Protein AF-H9FLK3-F1 (afdb_monomer_lite)

Secondary structure (DSSP, 8-state):
-EE-SS-EEEE-SS--SGGGS---TT-TTTEEESSBTTB----PPPSS-SS---PPP-HHHHHHHHHHHHHHHHHHHHHH-TTS-----HHHHHHHHHHHHHHHHTTTS---HHHHHHHHHHHTT---

pLDDT: mean 85.66, std 9.81, range [53.5, 97.75]

Structure (mmCIF, N/CA/C/O backbone):
data_AF-H9FLK3-F1
#
_entry.id   AF-H9FLK3-F1
#
loop_
_atom_site.group_PDB
_atom_site.id
_atom_site.type_symbol
_atom_site.label_atom_id
_atom_site.label_alt_id
_atom_site.label_comp_id
_atom_site.label_asym_id
_atom_site.label_entity_id
_atom_site.label_seq_id
_atom_site.pdbx_PDB_ins_code
_atom_site.Cartn_x
_atom_site.Cartn_y
_atom_site.Cartn_z
_atom_site.occupancy
_atom_site.B_iso_or_equiv
_atom_site.auth_seq_id
_atom_site.auth_comp_id
_atom_site.auth_asym_id
_atom_site.auth_atom_id
_atom_site.pdbx_PDB_model_num
ATOM 1 N N . CYS A 1 1 ? -4.091 -6.602 21.835 1.00 87.44 1 CYS A N 1
ATOM 2 C CA . CYS A 1 1 ? -5.437 -6.194 22.298 1.00 87.44 1 CYS A CA 1
ATOM 3 C C . CYS A 1 1 ? -6.094 -5.382 21.191 1.00 87.44 1 CYS A C 1
ATOM 5 O O . CYS A 1 1 ? -5.385 -4.910 20.310 1.00 87.44 1 CYS A O 1
ATOM 7 N N . LEU A 1 2 ? -7.417 -5.264 21.216 1.00 92.19 2 LEU A N 1
ATOM 8 C CA . LEU A 1 2 ? -8.193 -4.399 20.334 1.00 92.19 2 LEU A CA 1
ATOM 9 C C . LEU A 1 2 ? -8.807 -3.286 21.186 1.00 92.19 2 LEU A C 1
ATOM 11 O O . LEU A 1 2 ? -9.312 -3.566 22.271 1.00 92.19 2 LEU A O 1
ATOM 15 N N . ILE A 1 3 ? -8.723 -2.043 20.728 1.00 89.25 3 ILE A N 1
ATOM 16 C CA . ILE A 1 3 ? -9.211 -0.862 21.448 1.00 89.25 3 ILE A CA 1
ATOM 17 C C . ILE A 1 3 ? -10.303 -0.240 20.586 1.00 89.25 3 ILE A C 1
ATOM 19 O O . ILE A 1 3 ? -10.078 -0.005 19.401 1.00 89.25 3 ILE A O 1
ATOM 23 N N . GLY A 1 4 ? -11.475 -0.018 21.169 1.00 84.56 4 GLY A N 1
ATOM 24 C CA . GLY A 1 4 ? -12.587 0.676 20.529 1.00 84.56 4 GLY A CA 1
ATOM 25 C C . GLY A 1 4 ? -13.125 1.799 21.414 1.00 84.56 4 GLY A C 1
ATOM 26 O O . GLY A 1 4 ? -12.611 2.007 22.514 1.00 84.56 4 GLY A O 1
ATOM 27 N N . PRO A 1 5 ? -14.165 2.509 20.948 1.00 80.50 5 PRO A N 1
ATOM 28 C CA . PRO A 1 5 ? -14.713 3.668 21.653 1.00 80.50 5 PRO A CA 1
ATOM 29 C C . PRO A 1 5 ? -15.260 3.308 23.041 1.00 80.50 5 PRO A C 1
ATOM 31 O O . PRO A 1 5 ? -15.064 4.058 23.991 1.00 80.50 5 PRO A O 1
ATOM 34 N N . ASP A 1 6 ? -15.867 2.126 23.176 1.00 82.38 6 ASP A N 1
ATOM 35 C CA . ASP A 1 6 ? -16.583 1.734 24.396 1.00 82.38 6 ASP A CA 1
ATOM 36 C C . ASP A 1 6 ? -15.812 0.739 25.272 1.00 82.38 6 ASP A C 1
ATOM 38 O O . ASP A 1 6 ? -16.197 0.465 26.414 1.00 82.38 6 ASP A O 1
ATOM 42 N N . ASN A 1 7 ? -14.762 0.107 24.732 1.00 91.31 7 ASN A N 1
ATOM 43 C CA . ASN A 1 7 ? -14.047 -0.938 25.454 1.00 91.31 7 ASN A CA 1
ATOM 44 C C . ASN A 1 7 ? -12.645 -1.251 24.931 1.00 91.31 7 ASN A C 1
ATOM 46 O O . ASN A 1 7 ? -12.236 -0.866 23.838 1.00 91.31 7 ASN A O 1
ATOM 50 N N . ILE A 1 8 ? -11.930 -2.043 25.729 1.00 92.31 8 ILE A N 1
ATOM 51 C CA . ILE A 1 8 ? -10.670 -2.680 25.365 1.00 92.31 8 ILE A CA 1
ATOM 52 C C . ILE A 1 8 ? -10.887 -4.189 25.441 1.00 92.31 8 ILE A C 1
ATOM 54 O O . ILE A 1 8 ? -11.326 -4.707 26.466 1.00 92.31 8 ILE A O 1
ATOM 58 N N . TRP A 1 9 ? -10.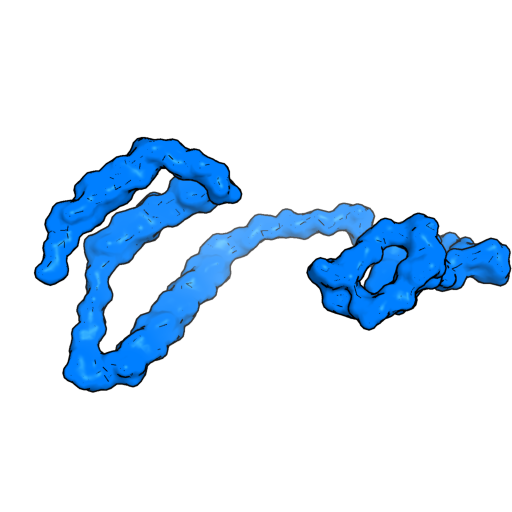542 -4.908 24.378 1.00 95.56 9 TRP A N 1
ATOM 59 C CA . TRP A 1 9 ? -10.644 -6.361 24.314 1.00 95.56 9 TRP A CA 1
ATOM 60 C C . TRP A 1 9 ? -9.265 -7.014 24.264 1.00 95.56 9 TRP A C 1
ATOM 62 O O . TRP A 1 9 ? -8.424 -6.745 23.399 1.00 95.56 9 TRP A O 1
ATOM 72 N N . PHE A 1 10 ? -9.028 -7.933 25.190 1.00 96.38 10 PHE A N 1
ATOM 73 C CA . PHE A 1 10 ? -7.855 -8.792 25.183 1.00 96.38 10 PHE A CA 1
ATOM 74 C C . PHE A 1 10 ? -8.127 -10.012 24.318 1.00 96.38 10 PHE A C 1
ATOM 76 O O . PHE A 1 10 ? -9.140 -10.693 24.483 1.00 96.38 10 PHE A O 1
ATOM 83 N N . ASN A 1 11 ? -7.203 -10.281 23.401 1.00 96.69 11 ASN A N 1
ATOM 84 C CA . ASN A 1 11 ? -7.248 -11.482 22.590 1.00 96.69 11 ASN A CA 1
ATOM 85 C C . ASN A 1 11 ? -6.924 -12.688 23.483 1.00 96.69 11 ASN A C 1
ATOM 87 O O . ASN A 1 11 ? -5.840 -12.737 24.061 1.00 96.69 11 ASN A O 1
ATOM 91 N N . ILE A 1 12 ? -7.858 -13.631 23.594 1.00 96.31 12 ILE A N 1
ATOM 92 C CA . ILE A 1 12 ? -7.680 -14.904 24.315 1.00 96.31 12 ILE A CA 1
ATOM 93 C C . ILE A 1 12 ? -7.750 -16.110 23.364 1.00 96.31 12 ILE A C 1
ATOM 95 O O . ILE A 1 12 ? -7.899 -17.252 23.794 1.00 96.31 12 ILE A O 1
ATOM 99 N N . GLN A 1 13 ? -7.658 -15.856 22.057 1.00 95.75 13 GLN A N 1
ATOM 100 C CA . GLN A 1 13 ? -7.558 -16.880 21.023 1.00 95.75 13 GLN A CA 1
ATOM 101 C C . GLN A 1 13 ? -6.189 -17.568 21.069 1.00 95.75 13 GLN A C 1
ATOM 103 O O . GLN A 1 13 ? -5.234 -17.071 21.660 1.00 95.75 13 GLN A O 1
ATOM 108 N N . ARG A 1 14 ? -6.069 -18.708 20.379 1.00 95.31 14 ARG A N 1
ATOM 109 C CA . ARG A 1 14 ? -4.802 -19.450 20.268 1.00 95.31 14 ARG A CA 1
ATOM 110 C C . ARG A 1 14 ? -3.700 -18.669 19.540 1.00 95.31 14 ARG A C 1
ATOM 112 O O . ARG A 1 14 ? -2.525 -18.918 19.787 1.00 95.31 14 ARG A O 1
ATOM 119 N N . TYR A 1 15 ? -4.076 -17.799 18.606 1.00 94.88 15 TYR A N 1
ATOM 120 C CA . TYR A 1 15 ? -3.154 -17.045 17.759 1.00 94.88 15 TYR A CA 1
ATOM 121 C C . TYR A 1 15 ? -3.298 -15.547 18.017 1.00 94.88 15 TYR A C 1
ATOM 123 O O . TYR A 1 15 ? -4.373 -15.079 18.384 1.00 94.88 15 TYR A O 1
ATOM 131 N N . ASP A 1 16 ? -2.218 -14.808 17.797 1.00 92.31 16 ASP A N 1
ATOM 132 C CA . ASP A 1 16 ? -2.100 -13.356 17.966 1.00 92.31 16 ASP A CA 1
ATOM 133 C C . ASP A 1 16 ? -1.845 -12.606 16.646 1.00 92.31 16 ASP A C 1
ATOM 135 O O . ASP A 1 16 ? -2.077 -11.402 16.566 1.00 92.31 16 ASP A O 1
ATOM 139 N N . SER A 1 17 ? -1.425 -13.317 15.596 1.00 93.94 17 SER A N 1
ATOM 140 C CA . SER A 1 17 ? -1.248 -12.767 14.249 1.00 93.94 17 SER A CA 1
ATOM 141 C C . SER A 1 17 ? -2.562 -12.195 13.686 1.00 93.94 17 SER A C 1
ATOM 143 O O . SER A 1 17 ? -3.542 -12.942 13.614 1.00 93.94 17 SER A O 1
ATOM 145 N N . PRO A 1 18 ? -2.587 -10.935 13.193 1.00 91.44 18 PRO A N 1
ATOM 146 C CA . PRO A 1 18 ? -3.782 -10.296 12.628 1.00 91.44 18 PRO A CA 1
ATOM 147 C C . PRO A 1 18 ? -4.504 -11.122 11.556 1.00 91.44 18 PRO A C 1
ATOM 149 O O . PRO A 1 18 ? -5.725 -11.140 11.501 1.00 91.44 18 PRO A O 1
ATOM 152 N N . LEU A 1 19 ? -3.754 -11.871 10.744 1.00 93.62 19 LEU A N 1
ATOM 153 C CA . LEU A 1 19 ? -4.298 -12.723 9.679 1.00 93.62 19 LEU A CA 1
ATOM 154 C C . LEU A 1 19 ? -5.014 -13.983 10.199 1.00 93.62 19 LEU A C 1
ATOM 156 O O . LEU A 1 19 ? -5.671 -14.683 9.436 1.00 93.62 19 LEU A O 1
ATOM 160 N N . ARG A 1 20 ? -4.837 -14.320 11.480 1.00 93.50 20 ARG A N 1
ATOM 161 C CA . ARG A 1 20 ? -5.286 -15.580 12.098 1.00 93.50 20 ARG A CA 1
ATOM 162 C C . ARG A 1 20 ? -6.210 -15.368 13.292 1.00 93.50 20 ARG A C 1
ATOM 164 O O . ARG A 1 20 ? -6.601 -16.348 13.927 1.00 93.50 20 ARG A O 1
ATOM 171 N N . ILE A 1 21 ? -6.524 -14.118 13.614 1.00 94.94 21 ILE A N 1
ATOM 172 C CA . ILE A 1 21 ? -7.463 -13.771 14.675 1.00 94.94 21 ILE A CA 1
ATOM 173 C C . ILE A 1 21 ? -8.838 -13.499 14.085 1.00 94.94 21 ILE A C 1
ATOM 175 O O . ILE A 1 21 ? -8.988 -12.917 13.015 1.00 94.94 21 ILE A O 1
ATOM 179 N N . ASN A 1 22 ? -9.866 -13.908 14.812 1.00 93.56 22 ASN A N 1
ATOM 180 C CA . ASN A 1 22 ? -11.221 -13.462 14.551 1.00 93.56 22 ASN A CA 1
ATOM 181 C C . ASN A 1 22 ? -11.416 -12.084 15.200 1.00 93.56 22 ASN A C 1
ATOM 183 O O . ASN A 1 22 ? -11.150 -11.959 16.391 1.00 93.56 22 ASN A O 1
ATOM 187 N N . PHE A 1 23 ? -11.886 -11.079 14.460 1.00 94.81 23 PHE A N 1
ATOM 188 C CA . PHE A 1 23 ? -12.103 -9.711 14.965 1.00 94.81 23 PHE A CA 1
ATOM 189 C C . PHE A 1 23 ? -13.507 -9.458 15.542 1.00 94.81 23 PHE A C 1
ATOM 191 O O . PHE A 1 23 ? -13.814 -8.346 15.958 1.00 94.81 23 PHE A O 1
ATOM 198 N N . ASP A 1 24 ? -14.361 -10.479 15.605 1.00 94.50 24 ASP A N 1
ATOM 199 C CA . ASP A 1 24 ? -15.692 -10.379 16.199 1.00 94.50 24 ASP A CA 1
ATOM 200 C C . ASP A 1 24 ? -15.617 -10.330 17.736 1.00 94.50 24 ASP A C 1
ATOM 202 O O . ASP A 1 24 ? -15.588 -11.363 18.417 1.00 94.50 24 ASP A O 1
ATOM 206 N N . VAL A 1 25 ? -15.596 -9.111 18.281 1.00 93.88 25 VAL A N 1
ATOM 207 C CA . VAL A 1 25 ? -15.522 -8.821 19.725 1.00 93.88 25 VAL A CA 1
ATOM 208 C C . VAL A 1 25 ? -16.735 -9.291 20.526 1.00 93.88 25 VAL A C 1
ATOM 210 O O . VAL A 1 25 ? -16.673 -9.333 21.755 1.00 93.88 25 VAL A O 1
ATOM 213 N N . THR A 1 26 ? -17.826 -9.690 19.865 1.00 93.19 26 THR A N 1
ATOM 214 C CA . THR A 1 26 ? -19.025 -10.199 20.548 1.00 93.19 26 THR A CA 1
ATOM 215 C C . THR A 1 26 ? -18.832 -11.615 21.095 1.00 93.19 26 THR A C 1
ATOM 217 O O . THR A 1 26 ? -19.635 -12.076 21.904 1.00 93.19 26 THR A O 1
ATOM 220 N N . LYS A 1 27 ? -17.755 -12.312 20.699 1.00 94.50 27 LYS A N 1
ATOM 221 C CA . LYS A 1 27 ? -17.452 -13.691 21.107 1.00 94.50 27 LYS A CA 1
ATOM 222 C C . LYS A 1 27 ? -16.597 -13.733 22.384 1.00 94.50 27 LYS A C 1
ATOM 224 O O . LYS A 1 27 ? -15.367 -13.683 22.288 1.00 94.50 27 LYS A O 1
ATOM 229 N N . PRO A 1 28 ? -17.179 -13.975 23.577 1.00 92.56 28 PRO A N 1
ATOM 230 C CA . PRO A 1 28 ? -16.448 -13.918 24.850 1.00 92.56 28 PRO A CA 1
ATOM 231 C C . PRO A 1 28 ? -15.401 -15.028 25.025 1.00 92.56 28 PRO A C 1
ATOM 233 O O . PRO A 1 28 ? -14.550 -14.935 25.902 1.00 92.56 28 PRO A O 1
ATOM 236 N N . LYS A 1 29 ? -15.454 -16.091 24.208 1.00 95.06 29 LYS A N 1
ATOM 237 C CA . LYS A 1 29 ? -14.434 -17.157 24.176 1.00 95.06 29 LYS A CA 1
ATOM 238 C C . LYS A 1 29 ? -13.176 -16.763 23.396 1.00 95.06 29 LYS A C 1
ATOM 240 O O . LYS A 1 29 ? -12.170 -17.453 23.497 1.00 95.06 29 LYS A O 1
ATOM 245 N N . LEU A 1 30 ? -13.254 -15.704 22.592 1.00 96.00 30 LEU A N 1
ATOM 246 C CA . LEU A 1 30 ? -12.164 -15.213 21.746 1.00 96.00 30 LEU A CA 1
ATOM 247 C C . LEU A 1 30 ? -11.652 -13.854 22.240 1.00 96.00 30 LEU A C 1
ATOM 249 O O . LEU A 1 30 ? -10.457 -13.576 22.152 1.00 96.00 30 LEU A O 1
ATOM 253 N N . TRP A 1 31 ? -12.539 -13.045 22.821 1.00 96.38 31 TRP A N 1
ATOM 254 C CA . TRP A 1 31 ? -12.239 -11.704 23.304 1.00 96.38 31 TRP A CA 1
ATOM 255 C C . TRP A 1 31 ? -12.704 -11.511 24.740 1.00 96.38 31 TRP A C 1
ATOM 257 O O . TRP A 1 31 ? -13.880 -11.677 25.060 1.00 96.38 31 TRP A O 1
ATOM 267 N N . LYS A 1 32 ? -11.778 -11.109 25.612 1.00 95.88 32 LYS A N 1
ATOM 268 C CA . LYS A 1 32 ? -12.083 -10.739 26.993 1.00 95.88 32 LYS A CA 1
ATOM 269 C C . LYS A 1 32 ? -12.171 -9.224 27.115 1.00 95.88 32 LYS A C 1
ATOM 271 O O . LYS A 1 32 ? -11.193 -8.530 26.865 1.00 95.88 32 LYS A O 1
ATOM 276 N N . SER A 1 33 ? -13.332 -8.734 27.525 1.00 94.88 33 SER A N 1
ATOM 277 C CA . SER A 1 33 ? -13.587 -7.312 27.757 1.00 94.88 33 SER A CA 1
ATOM 278 C C . SER A 1 33 ? -12.851 -6.798 29.000 1.00 94.88 33 SER A C 1
ATOM 280 O O . SER A 1 33 ? -12.840 -7.487 30.023 1.00 94.88 33 SER A O 1
ATOM 282 N N . PHE A 1 34 ? -12.258 -5.604 28.930 1.00 93.69 34 PHE A N 1
ATOM 283 C CA . PHE A 1 34 ? -11.657 -4.925 30.081 1.00 93.69 34 PHE A CA 1
ATOM 284 C C . PHE A 1 34 ? -12.740 -4.300 30.961 1.00 93.69 34 PHE A C 1
ATOM 286 O O . PHE A 1 34 ? -12.869 -4.656 32.132 1.00 93.69 34 PHE A O 1
ATOM 293 N N . PHE A 1 35 ? -13.567 -3.429 30.376 1.00 93.00 35 PHE A N 1
ATOM 294 C CA . PHE A 1 35 ? -14.742 -2.895 31.047 1.00 93.00 35 PHE A CA 1
ATOM 295 C C . PHE A 1 35 ? -15.873 -3.915 30.946 1.00 93.00 35 PHE A C 1
ATOM 297 O O . PHE A 1 35 ? -16.156 -4.471 29.881 1.00 93.00 35 PHE A O 1
ATOM 304 N N . SER A 1 36 ? -16.499 -4.208 32.074 1.00 90.94 36 SER A N 1
ATOM 305 C CA . SER A 1 36 ? -17.529 -5.235 32.223 1.00 90.94 36 SER A CA 1
ATOM 306 C C . SER A 1 36 ? -18.598 -4.748 33.196 1.00 90.94 36 SER A C 1
ATOM 308 O O . SER A 1 36 ? -18.488 -3.662 33.753 1.00 90.94 36 SER A O 1
ATOM 310 N N . ARG A 1 37 ? -19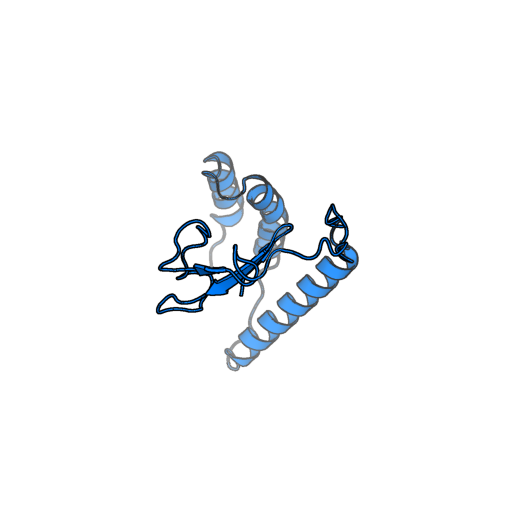.633 -5.551 33.462 1.00 88.81 37 ARG A N 1
ATOM 311 C CA . ARG A 1 37 ? -20.666 -5.168 34.442 1.00 88.81 37 ARG A CA 1
ATOM 312 C C . ARG A 1 37 ? -20.099 -4.907 35.844 1.00 88.81 37 ARG A C 1
ATOM 314 O O . ARG A 1 37 ? -20.633 -4.066 36.551 1.00 88.81 37 ARG A O 1
ATOM 321 N N . SER A 1 38 ? -19.035 -5.611 36.238 1.00 91.94 38 SER A N 1
ATOM 322 C CA . SER A 1 38 ? -18.368 -5.419 37.535 1.00 91.94 38 SER A CA 1
ATOM 323 C C . SER A 1 38 ? -17.342 -4.284 37.535 1.00 91.94 38 SER A C 1
ATOM 325 O O . SER A 1 38 ? -16.937 -3.839 38.602 1.00 91.94 38 SER A O 1
ATOM 327 N N . LEU A 1 39 ? -16.902 -3.839 36.356 1.00 90.38 39 LEU A N 1
ATOM 328 C CA . LEU A 1 39 ? -15.984 -2.716 36.177 1.00 90.38 39 LEU A CA 1
ATOM 329 C C . LEU A 1 39 ? -16.494 -1.866 35.005 1.00 90.38 39 LEU A C 1
ATOM 331 O O . LEU A 1 39 ? -16.010 -2.035 33.881 1.00 90.38 39 LEU A O 1
ATOM 335 N N . PRO A 1 40 ? -17.533 -1.043 35.223 1.00 89.69 40 PRO A N 1
ATOM 336 C CA . PRO A 1 40 ? -18.129 -0.253 34.157 1.00 89.69 40 PRO A CA 1
ATOM 337 C C . PRO A 1 40 ? -17.134 0.779 33.621 1.00 89.69 40 PRO A C 1
ATOM 339 O O . PRO A 1 40 ? -16.207 1.198 34.316 1.00 89.69 40 PRO A O 1
ATOM 342 N N . TYR A 1 41 ? -17.334 1.187 32.370 1.00 88.38 41 TYR A N 1
ATOM 343 C CA . TYR A 1 41 ? -16.523 2.223 31.747 1.00 88.38 41 TYR A CA 1
ATOM 344 C C . TYR A 1 41 ? -16.705 3.561 32.485 1.00 88.38 41 TYR A C 1
ATOM 346 O O . TYR A 1 41 ? -17.842 4.016 32.614 1.00 88.38 41 TYR A O 1
ATOM 354 N N . PRO A 1 42 ? -15.626 4.212 32.955 1.00 87.25 42 PRO A N 1
ATOM 355 C CA . PRO A 1 42 ? -15.731 5.438 33.746 1.00 87.25 42 PRO A CA 1
ATOM 356 C C . PRO A 1 42 ? -16.082 6.696 32.930 1.00 87.25 42 PRO A C 1
ATOM 358 O O . PRO A 1 42 ? -16.129 7.777 33.505 1.00 87.25 42 PRO A O 1
ATOM 361 N N . GLY A 1 43 ? -16.322 6.585 31.616 1.00 82.88 43 GLY A N 1
ATOM 362 C CA . GLY A 1 43 ? -16.674 7.732 30.770 1.00 82.88 43 GLY A CA 1
ATOM 363 C C . GLY A 1 43 ? -15.479 8.618 30.414 1.00 82.88 43 GLY A C 1
ATOM 364 O O . GLY A 1 43 ? -15.600 9.839 30.411 1.00 82.88 43 GLY A O 1
ATOM 365 N N . LEU A 1 44 ? -14.311 8.018 30.162 1.00 77.81 44 LEU A N 1
ATOM 366 C CA . LEU A 1 44 ? -13.127 8.772 29.743 1.00 77.81 44 LEU A CA 1
ATOM 367 C C . LEU A 1 44 ? -13.329 9.343 28.336 1.00 77.81 44 LEU A C 1
ATOM 369 O O . LEU A 1 44 ? -13.897 8.704 27.461 1.00 77.81 44 LEU A O 1
ATOM 373 N N . SER A 1 45 ? -12.830 10.543 28.086 1.00 75.62 45 SER A N 1
ATOM 374 C CA . SER A 1 45 ? -12.736 11.060 26.725 1.00 75.62 45 SER A CA 1
ATOM 375 C C . SER A 1 45 ? -11.504 10.472 26.036 1.00 75.62 45 SER A C 1
ATOM 377 O O . SER A 1 45 ? -10.418 10.398 26.618 1.00 75.62 45 SER A O 1
ATOM 379 N N . SER A 1 46 ? -11.666 10.030 24.788 1.00 75.75 46 SER A N 1
ATOM 380 C CA . SER A 1 46 ? -10.528 9.634 23.960 1.00 75.75 46 SER A CA 1
ATOM 381 C C . SER A 1 46 ? -9.687 10.864 23.620 1.00 75.75 46 SER A C 1
ATOM 383 O O . SER A 1 46 ? -10.223 11.918 23.291 1.00 75.75 46 SER A O 1
ATOM 385 N N . VAL A 1 47 ? -8.362 10.726 23.667 1.00 81.62 47 VAL A N 1
ATOM 386 C CA . VAL A 1 47 ? -7.433 11.718 23.095 1.00 81.62 47 VAL A CA 1
ATOM 387 C C . VAL A 1 47 ? -7.242 11.519 21.589 1.00 81.62 47 VAL A C 1
ATOM 389 O O . VAL A 1 47 ? -6.567 12.316 20.940 1.00 81.62 47 VAL A O 1
ATOM 392 N N . GLN A 1 48 ? -7.777 10.426 21.036 1.00 80.44 48 GLN A N 1
ATOM 393 C CA . GLN A 1 48 ? -7.696 10.140 19.610 1.00 80.44 48 GLN A CA 1
ATOM 394 C C . GLN A 1 48 ? -8.738 10.977 18.857 1.00 80.44 48 GLN A C 1
ATOM 396 O O . GLN A 1 48 ? -9.865 11.101 19.337 1.00 80.44 48 GLN A O 1
ATOM 401 N N . PRO A 1 49 ? -8.385 11.530 17.687 1.00 84.31 49 PRO A N 1
ATOM 402 C CA . PRO A 1 49 ? -9.345 12.234 16.848 1.00 84.31 49 PRO A CA 1
ATOM 403 C C . PRO A 1 49 ? -10.458 11.280 16.392 1.00 84.31 49 PRO A C 1
ATOM 405 O O . PRO A 1 49 ? -10.196 10.107 16.125 1.00 84.31 49 PRO A O 1
ATOM 408 N N . GLU A 1 50 ? -11.687 11.794 16.288 1.00 82.38 50 GLU A N 1
ATOM 409 C CA . GLU A 1 50 ? -12.856 11.022 15.829 1.00 82.38 50 GLU A CA 1
ATOM 410 C C . GLU A 1 50 ? -12.680 10.516 14.392 1.00 82.38 50 GLU A C 1
ATOM 412 O O . GLU A 1 50 ? -13.110 9.413 14.057 1.00 82.38 50 GLU A O 1
ATOM 417 N N . GLU A 1 51 ? -11.980 11.291 13.564 1.00 83.75 51 GLU A N 1
ATOM 418 C CA . GLU A 1 51 ? -11.674 10.946 12.183 1.00 83.75 51 GLU A CA 1
ATOM 419 C C . GLU A 1 51 ? -10.163 10.947 11.939 1.00 83.75 51 GLU A C 1
ATOM 421 O O . GLU A 1 51 ? -9.438 11.890 12.275 1.00 83.75 51 GLU A O 1
ATOM 426 N N . LEU A 1 52 ? -9.679 9.881 11.302 1.00 83.94 52 LEU A N 1
ATOM 427 C CA . LEU A 1 52 ? -8.317 9.826 10.788 1.00 83.94 52 LEU A CA 1
ATOM 428 C C . LEU A 1 52 ? -8.268 10.544 9.439 1.00 83.94 52 LEU A C 1
ATOM 430 O O . LEU A 1 52 ? -8.744 10.034 8.425 1.00 83.94 52 LEU A O 1
ATOM 434 N N . ILE A 1 53 ? -7.653 11.724 9.416 1.00 84.62 53 ILE A N 1
ATOM 435 C CA . ILE A 1 53 ? -7.430 12.468 8.176 1.00 84.62 53 ILE A CA 1
ATOM 436 C C . ILE A 1 53 ? -6.215 11.870 7.465 1.00 84.62 53 ILE A C 1
ATOM 438 O O . ILE A 1 53 ? -5.066 12.219 7.747 1.00 84.62 53 ILE A O 1
ATOM 442 N N . TYR A 1 54 ? -6.465 10.963 6.524 1.00 85.06 54 TYR A N 1
ATOM 443 C CA . TYR A 1 54 ? -5.423 10.462 5.635 1.00 85.06 54 TYR A CA 1
ATOM 444 C C . TYR A 1 54 ? -5.034 11.549 4.635 1.00 85.06 54 TYR A C 1
ATOM 446 O O . TYR A 1 54 ? -5.821 11.957 3.779 1.00 85.06 54 TYR A O 1
ATOM 454 N N . GLN A 1 55 ? -3.800 12.028 4.745 1.00 85.31 55 GLN A N 1
ATOM 455 C CA . GLN A 1 55 ? -3.251 12.970 3.781 1.00 85.31 55 GLN A CA 1
ATOM 456 C C . GLN A 1 55 ? -2.835 12.235 2.509 1.00 85.31 55 GLN A C 1
ATOM 458 O O . GLN A 1 55 ? -2.418 11.075 2.540 1.00 85.31 55 GLN A O 1
ATOM 463 N N . ARG A 1 56 ? -2.927 12.928 1.371 1.00 85.69 56 ARG A N 1
ATOM 464 C CA . ARG A 1 56 ? -2.362 12.412 0.123 1.00 85.69 56 ARG A CA 1
ATOM 465 C C . ARG A 1 56 ? -0.860 12.226 0.303 1.00 85.69 56 ARG A C 1
ATOM 467 O O . ARG A 1 56 ? -0.190 13.114 0.824 1.00 85.69 56 ARG A O 1
ATOM 474 N N . SER A 1 57 ? -0.347 11.091 -0.161 1.00 86.06 57 SER A N 1
ATOM 475 C CA . SER A 1 57 ? 1.088 10.825 -0.168 1.00 86.06 57 SER A CA 1
ATOM 476 C C . SER A 1 57 ? 1.827 11.925 -0.928 1.00 86.06 57 SER A C 1
ATOM 478 O O . SER A 1 57 ? 1.396 12.340 -2.010 1.00 86.06 57 SER A O 1
ATOM 480 N N . ASP A 1 58 ? 2.945 12.383 -0.366 1.00 93.00 58 ASP A N 1
ATOM 481 C CA . ASP A 1 58 ? 3.833 13.316 -1.047 1.00 93.00 58 ASP A CA 1
ATOM 482 C C . ASP A 1 58 ? 4.417 12.637 -2.292 1.00 93.00 58 ASP A C 1
ATOM 484 O O . ASP A 1 58 ? 5.168 11.662 -2.209 1.00 93.00 58 ASP A O 1
ATOM 488 N N . LYS A 1 59 ? 4.045 13.157 -3.464 1.00 90.75 59 LYS A N 1
ATOM 489 C CA . LYS A 1 59 ? 4.477 12.622 -4.755 1.00 90.75 59 LYS A CA 1
ATOM 490 C C . LYS A 1 59 ? 5.989 12.728 -4.944 1.00 90.75 59 LYS A C 1
ATOM 492 O O . LYS A 1 59 ? 6.560 11.861 -5.597 1.00 90.75 59 LYS A O 1
ATOM 497 N N . ALA A 1 60 ? 6.626 13.761 -4.389 1.00 94.06 60 ALA A N 1
ATOM 498 C CA . ALA A 1 60 ? 8.069 13.936 -4.488 1.00 94.06 60 ALA A CA 1
ATOM 499 C C . ALA A 1 60 ? 8.794 12.884 -3.643 1.00 94.06 60 ALA A C 1
ATOM 501 O O . ALA A 1 60 ? 9.654 12.172 -4.157 1.00 94.06 60 ALA A O 1
ATOM 502 N N . ALA A 1 61 ? 8.373 12.708 -2.387 1.00 93.44 61 ALA A N 1
ATOM 503 C CA . ALA A 1 61 ? 8.918 11.671 -1.514 1.00 93.44 61 ALA A CA 1
ATOM 504 C C . ALA A 1 61 ? 8.689 10.254 -2.074 1.00 93.44 61 ALA A C 1
ATOM 506 O O . ALA A 1 61 ? 9.568 9.396 -1.988 1.00 93.44 61 ALA A O 1
ATOM 507 N N . ALA A 1 62 ? 7.526 10.000 -2.686 1.00 91.62 62 ALA A N 1
ATOM 508 C CA . ALA A 1 62 ? 7.235 8.725 -3.340 1.00 91.62 62 ALA A CA 1
ATOM 509 C C . ALA A 1 62 ? 8.157 8.467 -4.545 1.00 91.62 62 ALA A C 1
ATOM 511 O O . ALA A 1 62 ? 8.678 7.360 -4.683 1.00 91.62 62 ALA A O 1
ATOM 512 N N . ALA A 1 63 ? 8.401 9.482 -5.380 1.00 91.75 63 ALA A N 1
ATOM 513 C CA . ALA A 1 63 ? 9.325 9.382 -6.508 1.00 91.75 63 ALA A CA 1
ATOM 514 C C . ALA A 1 63 ? 10.772 9.140 -6.042 1.00 91.75 63 ALA A C 1
ATOM 516 O O . ALA A 1 63 ? 11.447 8.262 -6.574 1.00 91.75 63 ALA A O 1
ATOM 517 N N . GLU A 1 64 ? 11.225 9.839 -4.997 1.00 96.38 64 GLU A N 1
ATOM 518 C CA . GLU A 1 64 ? 12.550 9.616 -4.405 1.00 96.38 64 GLU A CA 1
ATOM 519 C C . GLU A 1 64 ? 12.694 8.180 -3.877 1.00 96.38 64 GLU A C 1
ATOM 521 O O . GLU A 1 64 ? 13.699 7.504 -4.120 1.00 96.38 64 GLU A O 1
ATOM 526 N N . LEU A 1 65 ? 11.671 7.681 -3.177 1.00 95.62 65 LEU A N 1
ATOM 527 C CA . LEU A 1 65 ? 11.653 6.309 -2.683 1.00 95.62 65 LEU A CA 1
ATOM 528 C C . LEU A 1 65 ? 11.695 5.296 -3.833 1.00 95.62 65 LEU A C 1
ATOM 530 O O . LEU A 1 65 ? 12.444 4.321 -3.749 1.00 95.62 65 LEU A O 1
ATOM 534 N N . GLN A 1 66 ? 10.924 5.529 -4.897 1.00 92.94 66 GLN A N 1
ATOM 535 C CA . GLN A 1 66 ? 10.926 4.696 -6.097 1.00 92.94 66 GLN A CA 1
ATOM 536 C C . GLN A 1 66 ? 12.323 4.638 -6.727 1.00 92.94 66 GLN A C 1
ATOM 538 O O . GLN A 1 66 ? 12.835 3.541 -6.961 1.00 92.94 66 GLN A O 1
ATOM 543 N N . ASP A 1 67 ? 12.970 5.787 -6.935 1.00 94.94 67 ASP A N 1
ATOM 544 C CA . ASP A 1 67 ? 14.319 5.861 -7.505 1.00 94.94 67 ASP A CA 1
ATOM 545 C C . ASP A 1 67 ? 15.347 5.145 -6.619 1.00 94.94 67 ASP A C 1
ATOM 547 O O . ASP A 1 67 ? 16.224 4.427 -7.113 1.00 94.94 67 ASP A O 1
ATOM 551 N N . ARG A 1 68 ? 15.213 5.270 -5.293 1.00 97.75 68 ARG A N 1
ATOM 552 C CA . ARG A 1 68 ? 16.075 4.572 -4.332 1.00 97.75 68 ARG A CA 1
ATOM 553 C C . ARG A 1 68 ? 15.904 3.056 -4.403 1.00 97.75 68 ARG A C 1
ATOM 555 O O . ARG A 1 68 ? 16.902 2.335 -4.401 1.00 97.75 68 ARG A O 1
ATOM 562 N N . ILE A 1 69 ? 14.666 2.567 -4.468 1.00 96.94 69 ILE A N 1
ATOM 563 C CA . ILE A 1 69 ? 14.374 1.133 -4.607 1.00 96.94 69 ILE A CA 1
ATOM 564 C C . ILE A 1 69 ? 14.923 0.614 -5.938 1.00 96.94 69 ILE A C 1
ATOM 566 O O . ILE A 1 69 ? 15.608 -0.409 -5.958 1.00 96.94 69 ILE A O 1
ATOM 570 N N . GLU A 1 70 ? 14.683 1.331 -7.036 1.00 93.62 70 GLU A N 1
ATOM 571 C CA . GLU A 1 70 ? 15.180 0.953 -8.359 1.00 93.62 70 GLU A CA 1
ATOM 572 C C . GLU A 1 70 ? 16.710 0.866 -8.377 1.00 93.62 70 GLU A C 1
ATOM 574 O O . GLU A 1 70 ? 17.267 -0.106 -8.894 1.00 93.62 70 GLU A O 1
ATOM 579 N N . LYS A 1 71 ? 17.397 1.837 -7.763 1.00 95.19 71 LYS A N 1
ATOM 580 C CA . LYS A 1 71 ? 18.856 1.828 -7.624 1.00 95.19 71 LYS A CA 1
ATOM 581 C C . LYS A 1 71 ? 19.344 0.593 -6.869 1.00 95.19 71 LYS A C 1
ATOM 583 O O . LYS A 1 71 ? 20.192 -0.127 -7.392 1.00 95.19 71 LYS A O 1
ATOM 588 N N . ILE A 1 72 ? 18.776 0.311 -5.694 1.00 97.50 72 ILE A N 1
ATOM 589 C CA . ILE A 1 72 ? 19.161 -0.851 -4.877 1.00 97.50 72 ILE A CA 1
ATOM 590 C C . ILE A 1 72 ? 18.947 -2.153 -5.654 1.00 97.50 72 ILE A C 1
ATOM 592 O O . ILE A 1 72 ? 19.825 -3.013 -5.670 1.00 97.50 72 ILE A O 1
ATOM 596 N N . LEU A 1 73 ? 17.804 -2.309 -6.326 1.00 95.19 73 LEU A N 1
ATOM 597 C CA . LEU A 1 73 ? 17.516 -3.509 -7.114 1.00 95.19 73 LEU A CA 1
ATOM 598 C C . LEU A 1 73 ? 18.509 -3.680 -8.266 1.00 95.19 73 LEU A C 1
ATOM 600 O O . LEU A 1 73 ? 19.023 -4.780 -8.473 1.00 95.19 73 LEU A O 1
ATOM 604 N N . LYS A 1 74 ? 18.814 -2.600 -8.994 1.00 91.62 74 LYS A N 1
ATOM 605 C CA . LYS A 1 74 ? 19.798 -2.630 -10.081 1.00 91.62 74 LYS A CA 1
ATOM 606 C C . LYS A 1 74 ? 21.181 -3.014 -9.573 1.00 91.62 74 LYS A C 1
ATOM 608 O O . LYS A 1 74 ? 21.808 -3.884 -10.170 1.00 91.62 74 LYS A O 1
ATOM 613 N N . GLU A 1 75 ? 21.632 -2.411 -8.476 1.00 93.00 75 GLU A N 1
ATOM 614 C CA . GLU A 1 75 ? 22.907 -2.740 -7.829 1.00 93.00 75 GLU A CA 1
ATOM 615 C C . GLU A 1 75 ? 22.953 -4.216 -7.427 1.00 93.00 75 GLU A C 1
ATOM 617 O O . GLU A 1 75 ? 23.854 -4.933 -7.852 1.00 93.00 75 GLU A O 1
ATOM 622 N N . LYS A 1 76 ? 21.924 -4.722 -6.735 1.00 94.81 76 LYS A N 1
ATOM 623 C CA . LYS A 1 76 ? 21.866 -6.132 -6.320 1.00 94.81 76 LYS A CA 1
ATOM 624 C C . LYS A 1 76 ? 21.849 -7.114 -7.487 1.00 94.81 76 LYS A C 1
ATOM 626 O O . LYS A 1 76 ? 22.469 -8.172 -7.402 1.00 94.81 76 LYS A O 1
ATOM 631 N N . ILE A 1 77 ? 21.168 -6.785 -8.583 1.00 92.44 77 ILE A N 1
ATOM 632 C CA . ILE A 1 77 ? 21.163 -7.628 -9.785 1.00 92.44 77 ILE A CA 1
ATOM 633 C C . ILE A 1 77 ? 22.536 -7.615 -10.468 1.00 92.44 77 ILE A C 1
ATOM 635 O O . ILE A 1 77 ? 22.992 -8.664 -10.925 1.00 92.44 77 ILE A O 1
ATOM 639 N N . MET A 1 78 ? 23.207 -6.461 -10.519 1.00 91.12 78 MET A N 1
ATOM 640 C CA . MET A 1 78 ? 24.567 -6.361 -11.055 1.00 91.12 78 MET A CA 1
ATOM 641 C C . MET A 1 78 ? 25.569 -7.142 -10.196 1.00 91.12 78 MET A C 1
ATOM 643 O O . MET A 1 78 ? 26.342 -7.920 -10.753 1.00 91.12 78 MET A O 1
ATOM 647 N N . ASP A 1 79 ? 25.494 -7.020 -8.867 1.00 92.19 79 ASP A N 1
ATOM 648 C CA . ASP A 1 79 ? 26.309 -7.792 -7.917 1.00 92.19 79 ASP A CA 1
ATOM 649 C C . ASP A 1 79 ? 26.119 -9.303 -8.109 1.00 92.19 79 ASP A C 1
ATOM 651 O O . ASP A 1 79 ? 27.075 -10.077 -8.042 1.00 92.19 79 ASP A O 1
ATOM 655 N N . TRP A 1 80 ? 24.884 -9.740 -8.383 1.00 93.25 80 TRP A N 1
ATOM 656 C CA . TRP A 1 80 ? 24.569 -11.147 -8.636 1.00 93.25 80 TRP A CA 1
ATOM 657 C C . TRP A 1 80 ? 25.089 -11.648 -9.995 1.00 93.25 80 TRP A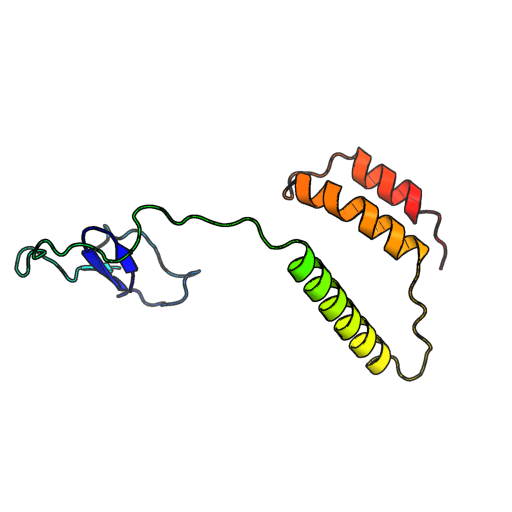 C 1
ATOM 659 O O . TRP A 1 80 ? 25.343 -12.843 -10.163 1.00 93.25 80 TRP A O 1
ATOM 669 N N . ARG A 1 81 ? 25.309 -10.757 -10.971 1.00 90.00 81 ARG A N 1
ATOM 670 C CA . ARG A 1 81 ? 25.814 -11.091 -12.315 1.00 90.00 81 ARG A CA 1
ATOM 671 C C . ARG A 1 81 ? 27.214 -10.513 -12.570 1.00 90.00 81 ARG A C 1
ATOM 673 O O . ARG A 1 81 ? 27.415 -9.826 -13.570 1.00 90.00 81 ARG A O 1
ATOM 680 N N . PRO A 1 82 ? 28.235 -10.862 -11.766 1.00 83.50 82 PRO A N 1
ATOM 681 C CA . PRO A 1 82 ? 29.543 -10.207 -11.829 1.00 83.50 82 PRO A CA 1
ATOM 682 C C . PRO A 1 82 ? 30.311 -10.489 -13.130 1.00 83.50 82 PRO A C 1
ATOM 684 O O . PRO A 1 82 ? 31.233 -9.760 -13.479 1.00 83.50 82 PRO A O 1
ATOM 687 N N . ARG A 1 83 ? 29.952 -11.555 -13.862 1.00 88.81 83 ARG A N 1
ATOM 688 C CA . ARG A 1 83 ? 30.644 -11.979 -15.093 1.00 88.81 83 ARG A CA 1
ATOM 689 C C . ARG A 1 83 ? 30.101 -11.334 -16.369 1.00 88.81 83 ARG A C 1
ATOM 691 O O . ARG A 1 83 ? 30.768 -11.391 -17.397 1.00 88.81 83 ARG A O 1
ATOM 698 N N . HIS A 1 84 ? 28.902 -10.752 -16.330 1.00 82.38 84 HIS A N 1
ATOM 699 C CA . HIS A 1 84 ? 28.236 -10.225 -17.519 1.00 82.38 84 HIS A CA 1
ATOM 700 C C . HIS A 1 84 ? 27.664 -8.842 -17.244 1.00 82.38 84 HIS A C 1
ATOM 702 O O . HIS A 1 84 ? 26.898 -8.651 -16.302 1.00 82.38 84 HIS A O 1
ATOM 708 N N . LEU A 1 85 ? 27.981 -7.886 -18.120 1.00 81.94 85 LEU A N 1
ATOM 709 C CA . LEU A 1 85 ? 27.373 -6.564 -18.068 1.00 81.94 85 LEU A CA 1
ATOM 710 C C . LEU A 1 85 ? 25.847 -6.699 -18.167 1.00 81.94 85 LEU A C 1
ATOM 712 O O . LEU A 1 85 ? 25.318 -7.160 -19.181 1.00 81.94 85 LEU A O 1
ATOM 716 N N . THR A 1 86 ? 25.140 -6.256 -17.130 1.00 86.06 86 THR A N 1
ATOM 717 C CA . THR A 1 86 ? 23.676 -6.232 -17.144 1.00 86.06 86 THR A CA 1
ATOM 718 C C . THR A 1 86 ? 23.207 -5.034 -17.965 1.00 86.06 86 THR A C 1
ATOM 720 O O . THR A 1 86 ? 23.309 -3.885 -17.536 1.00 86.06 86 THR A O 1
ATOM 723 N N . ARG A 1 87 ? 22.706 -5.294 -19.177 1.00 86.56 87 ARG A N 1
ATOM 724 C CA . ARG A 1 87 ? 22.104 -4.268 -20.034 1.00 86.56 87 ARG A CA 1
ATOM 725 C C . ARG A 1 87 ? 20.635 -4.091 -19.667 1.00 86.56 87 ARG A C 1
ATOM 727 O O . ARG A 1 87 ? 19.812 -4.962 -19.928 1.00 86.56 87 ARG A O 1
ATOM 734 N N . TRP A 1 88 ? 20.307 -2.942 -19.091 1.00 86.12 88 TRP A N 1
ATOM 735 C CA . TRP A 1 88 ? 18.927 -2.566 -18.803 1.00 86.12 88 TRP A CA 1
ATOM 736 C C . TRP A 1 88 ? 18.242 -2.073 -20.072 1.00 86.12 88 TRP A C 1
ATOM 738 O O . TRP A 1 88 ? 18.670 -1.090 -20.683 1.00 86.12 88 TRP A O 1
ATOM 748 N N . ASN A 1 89 ? 17.169 -2.747 -20.468 1.00 86.94 89 ASN A N 1
ATOM 749 C CA . ASN A 1 89 ? 16.406 -2.373 -21.645 1.00 86.94 89 ASN A CA 1
ATOM 750 C C . ASN A 1 89 ? 15.609 -1.085 -21.388 1.00 86.94 89 ASN A C 1
ATOM 752 O O . ASN A 1 89 ? 14.610 -1.083 -20.663 1.00 86.94 89 ASN A O 1
ATOM 756 N N . ARG A 1 90 ? 16.053 0.015 -22.005 1.00 86.94 90 ARG A N 1
ATOM 757 C CA . ARG A 1 90 ? 15.427 1.336 -21.854 1.00 86.94 90 ARG A CA 1
ATOM 758 C C . ARG A 1 90 ? 14.038 1.396 -22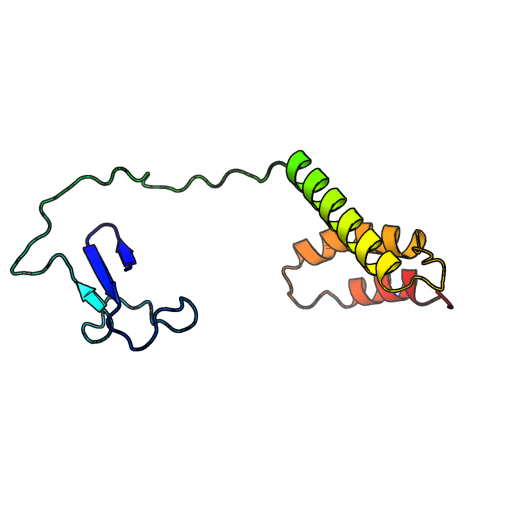.480 1.00 86.94 90 ARG A C 1
ATOM 760 O O . ARG A 1 90 ? 13.168 2.048 -21.915 1.00 86.94 90 ARG A O 1
ATOM 767 N N . TYR A 1 91 ? 13.836 0.704 -23.600 1.00 84.94 91 TYR A N 1
ATOM 768 C CA . TYR A 1 91 ? 12.554 0.662 -24.295 1.00 84.94 91 TYR A CA 1
ATOM 769 C C . TYR A 1 91 ? 11.498 -0.031 -23.431 1.00 84.94 91 TYR A C 1
ATOM 771 O O . TYR A 1 91 ? 10.525 0.610 -23.048 1.00 84.94 91 TYR A O 1
ATOM 779 N N . CYS A 1 92 ? 11.762 -1.265 -22.985 1.00 84.00 92 CYS A N 1
ATOM 780 C CA . CYS A 1 92 ? 10.843 -1.977 -22.093 1.00 84.00 92 CYS A CA 1
ATOM 781 C C . CYS A 1 92 ? 10.597 -1.209 -20.791 1.00 84.00 92 CYS A C 1
ATOM 783 O O . CYS A 1 92 ? 9.461 -1.122 -20.343 1.00 84.00 92 CYS A O 1
ATOM 785 N N . THR A 1 93 ? 11.637 -0.607 -20.199 1.00 87.06 93 THR A N 1
ATOM 786 C CA . THR A 1 93 ? 11.471 0.226 -18.993 1.00 87.06 93 THR A CA 1
ATOM 787 C C . THR A 1 93 ? 10.513 1.392 -19.242 1.00 87.06 93 THR A C 1
ATOM 789 O O . THR A 1 93 ? 9.630 1.642 -18.426 1.00 87.06 93 THR A O 1
ATOM 792 N N . SER A 1 94 ? 10.670 2.105 -20.360 1.00 86.88 94 SER A N 1
ATOM 793 C CA . SER A 1 94 ? 9.806 3.234 -20.714 1.00 86.88 94 SER A CA 1
ATOM 794 C C . SER A 1 94 ? 8.366 2.789 -20.959 1.00 86.88 94 SER A C 1
ATOM 796 O O . SER A 1 94 ? 7.441 3.398 -20.426 1.00 86.88 94 SER A O 1
ATOM 798 N N .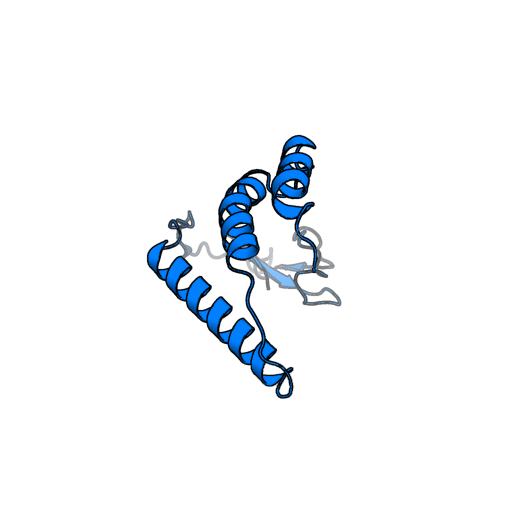 THR A 1 95 ? 8.180 1.709 -21.720 1.00 85.44 95 THR A N 1
ATOM 799 C CA . THR A 1 95 ? 6.865 1.125 -22.002 1.00 85.44 95 THR A CA 1
ATOM 800 C C . THR A 1 95 ? 6.156 0.712 -20.715 1.00 85.44 95 THR A C 1
ATOM 802 O O . THR A 1 95 ? 5.026 1.125 -20.476 1.00 85.44 95 THR A O 1
ATOM 805 N N . LEU A 1 96 ? 6.836 -0.021 -19.828 1.00 85.31 96 LEU A N 1
ATOM 806 C CA . LEU A 1 96 ? 6.255 -0.464 -18.558 1.00 85.31 96 LEU A CA 1
ATOM 807 C C . LEU A 1 96 ? 5.918 0.708 -17.628 1.00 85.31 96 LEU A C 1
ATOM 809 O O . LEU A 1 96 ? 4.865 0.693 -16.999 1.00 85.31 96 LEU A O 1
ATOM 813 N N . ARG A 1 97 ? 6.760 1.750 -17.568 1.00 87.44 97 ARG A N 1
ATOM 814 C CA . ARG A 1 97 ? 6.464 2.964 -16.784 1.00 87.44 97 ARG A CA 1
ATOM 815 C C . ARG A 1 97 ? 5.231 3.707 -17.297 1.00 87.44 97 ARG A C 1
ATOM 817 O O . ARG A 1 97 ? 4.493 4.261 -16.492 1.00 87.44 97 ARG A O 1
ATOM 824 N N . HIS A 1 98 ? 5.007 3.725 -18.611 1.00 84.75 98 HIS A N 1
ATOM 825 C CA . HIS A 1 98 ? 3.794 4.304 -19.190 1.00 84.75 98 HIS A CA 1
ATOM 826 C C . HIS A 1 98 ? 2.548 3.473 -18.860 1.00 84.75 98 HIS A C 1
ATOM 828 O O . HIS A 1 98 ? 1.473 4.026 -18.642 1.00 84.75 98 HIS A O 1
ATOM 834 N N . PHE A 1 99 ? 2.709 2.153 -18.791 1.00 81.56 99 PHE A N 1
ATOM 835 C CA . PHE A 1 99 ? 1.616 1.215 -18.569 1.00 81.56 99 PHE A CA 1
ATOM 836 C C . PHE A 1 99 ? 1.186 1.096 -17.100 1.00 81.56 99 PHE A C 1
ATOM 838 O O . PHE A 1 99 ? 0.010 0.886 -16.810 1.00 81.56 99 PHE A O 1
ATOM 845 N N . LEU A 1 100 ? 2.124 1.250 -16.161 1.00 83.56 100 LEU A N 1
ATOM 846 C CA . LEU A 1 100 ? 1.895 1.053 -14.727 1.00 83.56 100 LEU A CA 1
ATOM 847 C C . LEU A 1 100 ? 0.690 1.847 -14.170 1.00 83.56 100 LEU A C 1
ATOM 849 O O . LEU A 1 100 ? -0.148 1.231 -13.512 1.00 83.56 100 LEU A O 1
ATOM 853 N N . PRO A 1 101 ? 0.499 3.148 -14.481 1.00 84.69 101 PRO A N 1
ATOM 854 C CA . PRO A 1 101 ? -0.651 3.904 -13.980 1.00 84.69 101 PRO A CA 1
ATOM 855 C C . PRO A 1 101 ? -2.001 3.414 -14.522 1.00 84.69 101 PRO A C 1
ATOM 857 O O . PRO A 1 101 ? -3.033 3.655 -13.897 1.00 84.69 101 PRO A O 1
ATOM 860 N N . LEU A 1 102 ? -2.023 2.770 -15.696 1.00 80.38 102 LEU A N 1
ATOM 861 C CA . LEU A 1 102 ? -3.242 2.177 -16.257 1.00 80.38 102 LEU A CA 1
ATOM 862 C C . LEU A 1 102 ? -3.647 0.941 -15.445 1.00 80.38 102 LEU A C 1
ATOM 864 O O . LEU A 1 102 ? -4.809 0.808 -15.065 1.00 80.38 102 LEU A O 1
ATOM 868 N N . LEU A 1 103 ? -2.670 0.103 -15.084 1.00 76.75 103 LEU A N 1
ATOM 869 C CA . LEU A 1 103 ? -2.888 -1.065 -14.226 1.00 76.75 103 LEU A CA 1
ATOM 870 C C . LEU A 1 103 ? -3.320 -0.661 -12.813 1.00 76.75 103 LEU A C 1
ATOM 872 O O . LEU A 1 103 ? -4.261 -1.233 -12.271 1.00 76.75 103 LEU A O 1
ATOM 876 N N . GLU A 1 104 ? -2.695 0.358 -12.224 1.00 81.19 104 GLU A N 1
ATOM 877 C CA . GLU A 1 104 ? -3.062 0.843 -10.886 1.00 81.19 104 GLU A CA 1
ATOM 878 C C . GLU A 1 104 ? -4.518 1.327 -10.821 1.00 81.19 104 GLU A C 1
ATOM 880 O O . GLU A 1 104 ? -5.207 1.090 -9.828 1.00 81.19 104 GLU A O 1
ATOM 885 N N . LYS A 1 105 ? -5.020 1.955 -11.894 1.00 80.88 105 LYS A N 1
ATOM 886 C CA . LYS A 1 105 ? -6.425 2.378 -11.988 1.00 80.88 105 LYS A CA 1
ATOM 887 C C . LYS A 1 105 ? -7.401 1.207 -12.061 1.00 80.88 105 LYS A C 1
ATOM 889 O O . LYS A 1 105 ? -8.504 1.342 -11.546 1.00 80.88 105 LYS A O 1
ATOM 894 N N . SER A 1 106 ? -6.997 0.090 -12.664 1.00 74.88 106 SER A N 1
ATOM 895 C CA . SER A 1 106 ? -7.827 -1.120 -12.762 1.00 74.88 106 SER A CA 1
ATOM 896 C C . SER A 1 106 ? -7.960 -1.889 -11.441 1.00 74.88 106 SER A C 1
ATOM 898 O O . SER A 1 106 ? -8.751 -2.817 -11.363 1.00 74.88 106 SER A O 1
ATOM 900 N N . GLN A 1 107 ? -7.197 -1.529 -10.396 1.00 73.19 107 GLN A N 1
ATOM 901 C CA . GLN A 1 107 ? -7.239 -2.144 -9.054 1.00 73.19 107 GLN A CA 1
ATOM 902 C C . GLN A 1 107 ? -7.140 -3.686 -9.025 1.00 73.19 107 GLN A C 1
ATOM 904 O O . GLN A 1 107 ? -7.491 -4.310 -8.026 1.00 73.19 107 GLN A O 1
ATOM 909 N N . GLY A 1 108 ? -6.613 -4.307 -10.084 1.00 63.28 108 GLY A N 1
ATOM 910 C CA . GLY A 1 108 ? -6.528 -5.764 -10.195 1.00 63.28 108 GLY A CA 1
ATOM 911 C C . GLY A 1 108 ? -7.832 -6.452 -10.613 1.00 63.28 108 GLY A C 1
ATOM 912 O O . GLY A 1 108 ? -7.891 -7.678 -10.538 1.00 63.28 108 GLY A O 1
ATOM 913 N N . GLU A 1 109 ? -8.849 -5.704 -11.054 1.00 69.31 109 GLU A N 1
ATOM 914 C CA . GLU A 1 109 ? -9.931 -6.263 -11.873 1.00 69.31 109 GLU A CA 1
ATOM 915 C C . GLU A 1 109 ? -9.371 -6.737 -13.221 1.00 69.31 109 GLU A C 1
ATOM 917 O O . GLU A 1 109 ? -8.279 -6.309 -13.614 1.00 69.31 109 GLU A O 1
ATOM 922 N N . ASP A 1 110 ? -10.081 -7.652 -13.898 1.00 63.44 110 ASP A N 1
ATOM 923 C CA . ASP A 1 110 ? -9.643 -8.207 -15.182 1.00 63.44 110 ASP A CA 1
ATOM 924 C C . ASP A 1 110 ? -9.275 -7.060 -16.118 1.00 63.44 110 ASP A C 1
ATOM 926 O O . ASP A 1 110 ? -10.109 -6.263 -16.551 1.00 63.44 110 ASP A O 1
ATOM 930 N N . VAL A 1 111 ? -7.972 -6.947 -16.358 1.00 58.84 111 VAL A N 1
ATOM 931 C CA . VAL A 1 111 ? -7.415 -5.915 -17.205 1.00 58.84 111 VAL A CA 1
ATOM 932 C C . VAL A 1 111 ? -8.027 -6.153 -18.580 1.00 58.84 111 VAL A C 1
ATOM 934 O O . VAL A 1 111 ? -7.778 -7.215 -19.150 1.00 58.84 111 VAL A O 1
ATOM 937 N N . GLU A 1 112 ? -8.845 -5.213 -19.074 1.00 65.94 112 GLU A N 1
ATOM 938 C CA . GLU A 1 112 ? -9.491 -5.319 -20.391 1.00 65.94 112 GLU A CA 1
ATOM 939 C C . GLU A 1 112 ? -8.489 -5.883 -21.409 1.00 65.94 112 GLU A C 1
ATOM 941 O O . GLU A 1 112 ? -7.331 -5.445 -21.435 1.00 65.94 112 GLU A O 1
ATOM 946 N N . ASP A 1 113 ? -8.908 -6.869 -22.214 1.00 63.50 113 ASP A N 1
ATOM 947 C CA . ASP A 1 113 ? -8.061 -7.558 -23.206 1.00 63.50 113 ASP A CA 1
ATOM 948 C C . ASP A 1 113 ? -7.238 -6.572 -24.062 1.00 63.50 113 ASP A C 1
ATOM 950 O O . ASP A 1 113 ? -6.121 -6.884 -24.482 1.00 63.50 113 ASP A O 1
ATOM 954 N N . ASP A 1 114 ? -7.741 -5.349 -24.227 1.00 67.75 114 ASP A N 1
ATOM 955 C CA . ASP A 1 114 ? -7.109 -4.201 -24.874 1.00 67.75 114 ASP A CA 1
ATOM 956 C C . ASP A 1 114 ? -5.751 -3.813 -24.274 1.00 67.75 114 ASP A C 1
ATOM 958 O O . ASP A 1 114 ? -4.791 -3.563 -25.004 1.00 67.75 114 ASP A O 1
ATOM 962 N N . HIS A 1 115 ? -5.607 -3.811 -22.950 1.00 70.38 115 HIS A N 1
ATOM 963 C CA . HIS A 1 115 ? -4.339 -3.486 -22.303 1.00 70.38 115 HIS A CA 1
ATOM 964 C C . HIS A 1 115 ? -3.298 -4.594 -22.508 1.00 70.38 115 HIS A C 1
ATOM 966 O O . HIS A 1 115 ? -2.122 -4.329 -22.771 1.00 70.38 115 HIS A O 1
ATOM 972 N N . ARG A 1 116 ? -3.724 -5.859 -22.419 1.00 70.44 116 ARG A N 1
ATOM 973 C CA . ARG A 1 116 ? -2.852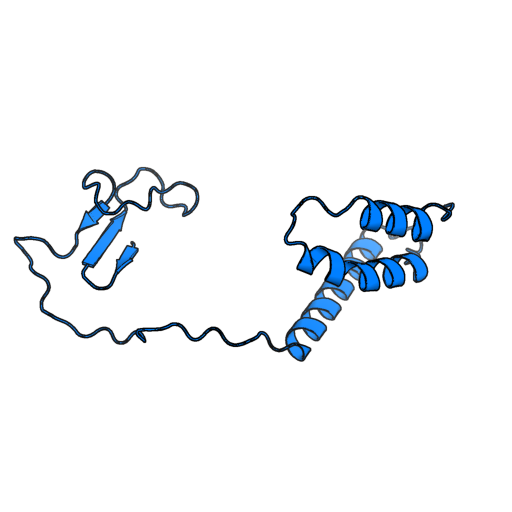 -7.002 -22.706 1.00 70.44 116 ARG A CA 1
ATOM 974 C C . ARG A 1 116 ? -2.438 -7.007 -24.176 1.00 70.44 116 ARG A C 1
ATOM 976 O O . ARG A 1 116 ? -1.267 -7.251 -24.468 1.00 70.44 116 ARG A O 1
ATOM 983 N N . ALA A 1 117 ? -3.366 -6.712 -25.084 1.00 71.94 117 ALA A N 1
ATOM 984 C CA . ALA A 1 117 ? -3.107 -6.588 -26.511 1.00 71.94 117 ALA A CA 1
ATOM 985 C C . ALA A 1 117 ? -2.140 -5.435 -26.819 1.00 71.94 117 ALA A C 1
ATOM 987 O O . ALA A 1 117 ? -1.205 -5.628 -27.592 1.00 71.94 117 ALA A O 1
ATOM 988 N N . GLU A 1 118 ? -2.289 -4.274 -26.178 1.00 74.50 118 GLU A N 1
ATOM 989 C CA . GLU A 1 118 ? -1.388 -3.131 -26.360 1.00 74.50 118 GLU A CA 1
ATOM 990 C C . GLU A 1 118 ? 0.020 -3.430 -25.822 1.00 74.50 118 GLU A C 1
ATOM 992 O O . GLU A 1 118 ? 1.015 -3.130 -26.483 1.00 74.50 118 GLU A O 1
ATOM 997 N N . LEU A 1 119 ? 0.135 -4.104 -24.673 1.00 76.12 119 LEU A N 1
ATOM 998 C CA . LEU A 1 119 ? 1.429 -4.517 -24.126 1.00 76.12 119 LEU A CA 1
ATOM 999 C C . LEU A 1 119 ? 2.106 -5.575 -25.011 1.00 76.12 119 LEU A C 1
ATOM 1001 O O . LEU A 1 119 ? 3.305 -5.479 -25.278 1.00 76.12 119 LEU A O 1
ATOM 1005 N N . LEU A 1 120 ? 1.344 -6.547 -25.524 1.00 74.19 120 LEU A N 1
ATOM 1006 C CA . LEU A 1 120 ? 1.823 -7.526 -26.505 1.00 74.19 120 LEU A CA 1
ATOM 1007 C C . LEU A 1 120 ? 2.208 -6.876 -27.835 1.00 74.19 120 LEU A C 1
ATOM 1009 O O . LEU A 1 120 ? 3.184 -7.286 -28.444 1.00 74.19 120 LEU A O 1
ATOM 1013 N N . LYS A 1 121 ? 1.499 -5.845 -28.282 1.00 76.25 121 LYS A N 1
ATOM 1014 C CA . LYS A 1 121 ? 1.843 -5.099 -29.495 1.00 76.25 121 LYS A CA 1
ATOM 1015 C C . LYS A 1 121 ? 3.123 -4.284 -29.314 1.00 76.25 121 LYS A C 1
ATOM 1017 O O . LYS A 1 121 ? 3.957 -4.258 -30.210 1.00 76.25 121 LYS A O 1
ATOM 1022 N N . GLN A 1 122 ? 3.298 -3.627 -28.167 1.00 73.94 122 GLN A N 1
ATOM 1023 C CA . GLN A 1 122 ? 4.479 -2.798 -27.912 1.00 73.94 122 GLN A CA 1
ATOM 1024 C C . GLN A 1 122 ? 5.726 -3.630 -27.578 1.00 73.94 122 GLN A C 1
ATOM 1026 O O . GLN A 1 122 ? 6.833 -3.231 -27.924 1.00 73.94 122 GLN A O 1
ATOM 1031 N N . LEU A 1 123 ? 5.581 -4.784 -26.919 1.00 76.25 123 LEU A N 1
ATOM 1032 C CA . LEU A 1 123 ? 6.718 -5.600 -26.465 1.00 76.25 123 LEU A CA 1
ATOM 1033 C C . LEU A 1 123 ? 6.878 -6.935 -27.206 1.00 76.25 123 LEU A C 1
ATOM 1035 O O . LEU A 1 123 ? 7.926 -7.563 -27.080 1.00 76.25 123 LEU A O 1
ATOM 1039 N N . GLY A 1 124 ? 5.880 -7.388 -27.965 1.00 68.88 124 GLY A N 1
ATOM 1040 C CA . GLY A 1 124 ? 5.861 -8.717 -28.594 1.00 68.88 124 GLY A CA 1
ATOM 1041 C C . GLY A 1 124 ? 6.827 -8.880 -29.763 1.00 68.88 124 GLY A C 1
ATOM 1042 O O . GLY A 1 124 ? 7.323 -9.982 -29.987 1.00 68.88 124 GLY A O 1
ATOM 1043 N N . ASP A 1 125 ? 7.176 -7.787 -30.443 1.00 66.25 125 ASP A N 1
ATOM 1044 C CA . ASP A 1 125 ? 8.197 -7.792 -31.500 1.00 66.25 125 ASP A CA 1
ATOM 1045 C C . ASP A 1 125 ? 9.630 -7.717 -30.943 1.00 66.25 125 ASP A C 1
ATOM 1047 O O . ASP A 1 125 ? 10.610 -7.779 -31.695 1.00 66.25 125 ASP A O 1
ATOM 1051 N N . TYR A 1 126 ? 9.786 -7.599 -29.619 1.00 64.75 126 TYR A N 1
ATOM 1052 C CA . TYR A 1 126 ? 11.094 -7.490 -28.989 1.00 64.75 126 TYR A CA 1
ATOM 1053 C C . TYR A 1 126 ? 11.800 -8.854 -28.958 1.00 64.75 126 TYR A C 1
ATOM 1055 O O . TYR A 1 126 ? 11.546 -9.698 -28.098 1.00 64.75 126 TYR A O 1
ATOM 1063 N N . ARG A 1 127 ? 12.712 -9.076 -29.911 1.00 58.78 127 ARG A N 1
ATOM 1064 C CA . ARG A 1 127 ? 13.565 -10.273 -29.972 1.00 58.78 127 ARG A CA 1
ATOM 1065 C C . ARG A 1 127 ? 14.847 -10.080 -29.149 1.00 58.78 127 ARG A C 1
ATOM 1067 O O . ARG A 1 127 ? 15.495 -9.041 -29.262 1.00 58.78 127 ARG A O 1
ATOM 1074 N N . PHE A 1 128 ? 15.163 -11.081 -28.320 1.00 53.50 128 PHE A N 1
ATOM 1075 C CA . PHE A 1 128 ? 16.374 -11.177 -27.489 1.00 53.50 128 PHE A CA 1
ATOM 1076 C C . PHE A 1 128 ? 17.649 -11.372 -28.313 1.00 53.50 128 PHE A C 1
ATOM 1078 O O . PHE A 1 128 ? 17.575 -12.076 -29.347 1.00 53.50 128 PHE A O 1
#

Foldseek 3Di:
DDDDPQWDWDAPDPDDDPVPADPPCVDCNGTPTPADPVRHDPPDDDPDDPDDDDDDDDPVVVVVVVVVVVVVVVVVVCVVVVPDDDDDDPQLVVVVVVLVVVVVVCVPDPNPVVSVVVNCVSCVPDDD

Radius of gyration: 25.39 Å; chains: 1; bounding box: 51×33×69 Å

Organism: Macaca mulatta (NCBI:txid9544)

Sequence (128 aa):
CLIGPDNIWFNIQRYDSPLRINFDVTKPKLWKSFFSRSLPYPGLSSVQPEELIYQRSDKAAAAELQDRIEKILKEKIMDWRPRHLTRWNRYCTSTLRHFLPLLEKSQGEDVEDDHRAELLKQLGDYRF

InterPro domains:
  IPR052434 Tectonic-like complex component protein [PTHR20837] (1-128)
  IPR056290 CEP76/DRC7, peptidase-like domain [PF24656] (1-34)